Protein AF-A0A848TB35-F1 (afdb_monomer_lite)

pLDDT: mean 91.91, std 8.26, range [58.34, 98.44]

Secondary structure (DSSP, 8-state):
-GGGGSPTT-EEEEEEEETTEEEEEEEEEETTEEEEEEEEE---PPPTT-PPP-----

Structure (mmCIF, N/CA/C/O backbone):
data_AF-A0A848TB35-F1
#
_entry.id   AF-A0A848TB35-F1
#
loop_
_atom_site.group_PDB
_atom_site.id
_atom_site.type_symbol
_atom_site.label_atom_id
_atom_site.label_alt_id
_atom_site.label_comp_id
_atom_site.label_asym_id
_atom_site.label_entity_id
_atom_site.label_seq_id
_atom_site.pdbx_PDB_ins_code
_atom_site.Cartn_x
_atom_site.Cartn_y
_atom_site.Cartn_z
_atom_site.occupancy
_atom_site.B_iso_or_equiv
_atom_site.auth_seq_id
_atom_site.auth_comp_id
_atom_site.auth_asym_id
_atom_site.auth_atom_id
_atom_site.pdbx_PDB_model_num
ATOM 1 N N . THR A 1 1 ? -7.791 -10.700 5.273 1.00 85.00 1 THR A N 1
ATOM 2 C CA . THR A 1 1 ? -6.822 -9.987 4.401 1.00 85.00 1 THR A CA 1
ATOM 3 C C . THR A 1 1 ? -5.841 -9.196 5.262 1.00 85.00 1 THR A C 1
ATOM 5 O O . THR A 1 1 ? -6.100 -9.063 6.452 1.00 85.00 1 THR A O 1
ATOM 8 N N . ILE A 1 2 ? -4.722 -8.673 4.732 1.00 90.38 2 ILE A N 1
ATOM 9 C CA . ILE A 1 2 ? -3.802 -7.830 5.536 1.00 90.38 2 ILE A CA 1
ATOM 10 C C . ILE A 1 2 ? -4.500 -6.568 6.071 1.00 90.38 2 ILE A C 1
ATOM 12 O O . ILE A 1 2 ? -4.234 -6.128 7.184 1.00 90.38 2 ILE A O 1
ATOM 16 N N . THR A 1 3 ? -5.469 -6.032 5.322 1.00 92.75 3 THR A N 1
ATOM 17 C CA . THR A 1 3 ? -6.252 -4.861 5.728 1.00 92.75 3 THR A CA 1
ATOM 18 C C . THR A 1 3 ? -7.171 -5.138 6.916 1.00 92.75 3 THR A C 1
ATOM 20 O O . THR A 1 3 ? -7.442 -4.214 7.677 1.00 92.75 3 THR A O 1
ATOM 23 N N . ASP A 1 4 ? -7.605 -6.386 7.129 1.00 93.25 4 ASP A N 1
ATOM 24 C CA . ASP A 1 4 ? -8.455 -6.791 8.269 1.00 93.25 4 ASP A CA 1
ATOM 25 C C . ASP A 1 4 ? -7.724 -6.809 9.608 1.00 93.25 4 ASP A C 1
ATOM 27 O O . ASP A 1 4 ? -8.360 -6.827 10.655 1.00 93.25 4 ASP A O 1
ATOM 31 N N . GLN A 1 5 ? -6.393 -6.759 9.581 1.00 94.81 5 GLN A N 1
ATOM 32 C CA . GLN A 1 5 ? -5.576 -6.682 10.788 1.00 94.81 5 GLN A CA 1
ATOM 33 C C . GLN A 1 5 ? -5.456 -5.247 11.325 1.00 94.81 5 GLN A C 1
ATOM 35 O O . GLN A 1 5 ? -4.956 -5.041 12.431 1.00 94.81 5 GLN A O 1
ATOM 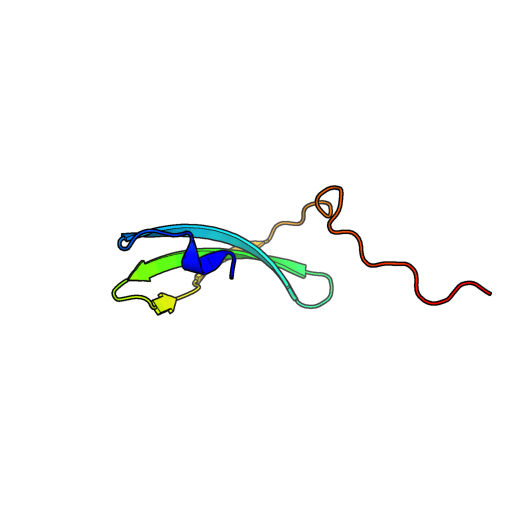40 N N . LEU A 1 6 ? -5.903 -4.241 10.564 1.00 95.69 6 LEU A N 1
ATOM 41 C CA . LEU A 1 6 ? -5.922 -2.859 11.031 1.00 95.69 6 LEU A CA 1
ATOM 42 C C . LEU A 1 6 ? -7.113 -2.630 11.964 1.00 95.69 6 LEU A C 1
ATOM 44 O O . LEU A 1 6 ? -8.256 -2.932 11.623 1.00 95.69 6 LEU A O 1
ATOM 48 N N . LYS A 1 7 ? -6.843 -1.997 13.108 1.00 96.06 7 LYS A N 1
ATOM 49 C CA . LYS A 1 7 ? -7.885 -1.381 13.936 1.00 96.06 7 LYS A CA 1
ATOM 50 C C . LYS A 1 7 ? -8.528 -0.211 13.189 1.00 96.06 7 LYS A C 1
ATOM 52 O O . LYS A 1 7 ? -7.910 0.374 12.296 1.00 96.06 7 LYS A O 1
ATOM 57 N N . ASP A 1 8 ? -9.737 0.154 13.595 1.00 95.62 8 ASP A N 1
ATOM 58 C CA . ASP A 1 8 ? -10.359 1.390 13.127 1.00 95.62 8 ASP A CA 1
ATOM 59 C C . ASP A 1 8 ? -9.529 2.616 13.554 1.00 95.62 8 ASP A C 1
ATOM 61 O O . ASP A 1 8 ? -8.900 2.616 14.616 1.00 95.62 8 ASP A O 1
ATOM 65 N N . GLY A 1 9 ? -9.410 3.602 12.665 1.00 95.06 9 GLY A N 1
ATOM 66 C CA . GLY A 1 9 ? -8.442 4.702 12.761 1.00 95.06 9 GLY A CA 1
ATOM 67 C C . GLY A 1 9 ? -6.988 4.312 12.442 1.00 95.06 9 GLY A C 1
ATOM 68 O O . GLY A 1 9 ? -6.099 5.168 12.421 1.00 95.06 9 GLY A O 1
ATOM 69 N N . GLY A 1 10 ? -6.715 3.029 12.181 1.00 97.00 10 GLY A N 1
ATOM 70 C CA . GLY A 1 10 ? -5.406 2.527 11.775 1.00 97.00 10 GLY A CA 1
ATOM 71 C C . GLY A 1 10 ? -4.994 3.007 10.382 1.00 97.00 10 GLY A C 1
ATOM 72 O O . GLY A 1 10 ? -5.818 3.436 9.575 1.00 97.00 10 GLY A O 1
ATOM 73 N N . ARG A 1 11 ? -3.697 2.913 10.082 1.00 97.31 11 ARG A N 1
ATOM 74 C CA . ARG A 1 11 ? -3.116 3.351 8.804 1.00 97.31 11 ARG A CA 1
ATOM 75 C C . ARG A 1 11 ? -2.163 2.309 8.247 1.00 97.31 11 ARG A C 1
ATOM 77 O O . ARG A 1 11 ? -1.496 1.604 8.998 1.00 97.31 11 ARG A O 1
ATOM 84 N N . ILE A 1 12 ? -2.105 2.243 6.925 1.00 97.56 12 ILE A N 1
ATOM 85 C CA . ILE A 1 12 ? -1.198 1.382 6.167 1.00 97.56 12 ILE A CA 1
ATOM 86 C C . ILE A 1 12 ? -0.665 2.160 4.969 1.00 97.56 12 ILE A C 1
ATOM 88 O O . ILE A 1 12 ? -1.363 2.987 4.375 1.00 97.56 12 ILE A O 1
ATOM 92 N N . VAL A 1 13 ? 0.590 1.892 4.630 1.00 97.31 13 VAL A N 1
ATOM 93 C CA . VAL A 1 13 ? 1.266 2.427 3.452 1.00 97.31 13 VAL A CA 1
ATOM 94 C C . VAL A 1 13 ? 1.794 1.244 2.663 1.00 97.31 13 VAL A C 1
ATOM 96 O O . VAL A 1 13 ? 2.377 0.330 3.244 1.00 97.31 13 VAL A O 1
ATOM 99 N N . ALA A 1 14 ? 1.570 1.247 1.355 1.00 96.19 14 ALA A N 1
ATOM 100 C CA . ALA A 1 14 ? 2.047 0.191 0.475 1.00 96.19 14 ALA A CA 1
ATOM 101 C C . ALA A 1 14 ? 2.440 0.756 -0.890 1.00 96.19 14 ALA A C 1
ATOM 103 O O . ALA A 1 14 ? 1.893 1.767 -1.338 1.00 96.19 14 ALA A O 1
ATOM 104 N N . ILE A 1 15 ? 3.391 0.086 -1.541 1.00 96.06 15 ILE A N 1
ATOM 105 C CA . ILE A 1 15 ? 3.749 0.334 -2.937 1.00 96.06 15 ILE A CA 1
ATOM 106 C C . ILE A 1 15 ? 2.843 -0.527 -3.809 1.00 96.06 15 ILE A C 1
ATOM 108 O O . ILE A 1 15 ? 2.765 -1.741 -3.632 1.00 96.06 15 ILE A O 1
ATOM 112 N N . PHE A 1 16 ? 2.183 0.113 -4.763 1.00 94.75 16 PHE A N 1
ATOM 113 C CA . PHE A 1 16 ? 1.393 -0.529 -5.799 1.00 94.75 16 PHE A CA 1
ATOM 114 C C . PHE A 1 16 ? 2.184 -0.455 -7.100 1.00 94.75 16 PHE A C 1
ATOM 116 O O . PHE A 1 16 ? 2.623 0.625 -7.490 1.00 94.75 16 PHE A O 1
ATOM 123 N N . L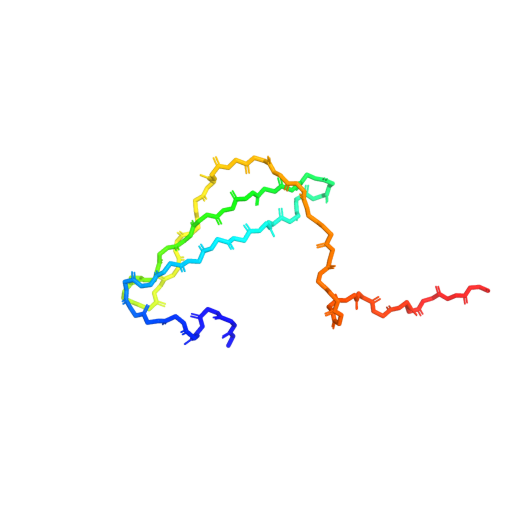EU A 1 17 ? 2.388 -1.593 -7.759 1.00 93.44 17 LEU A N 1
ATOM 124 C CA . LEU A 1 17 ? 2.994 -1.610 -9.087 1.00 93.44 17 LEU A CA 1
ATOM 125 C C . LEU A 1 17 ? 1.922 -1.300 -10.135 1.00 93.44 17 LEU A C 1
ATOM 127 O O . LEU A 1 17 ? 0.970 -2.060 -10.305 1.00 93.44 17 LEU A O 1
ATOM 131 N N . GLU A 1 18 ? 2.096 -0.188 -10.840 1.00 92.81 18 GLU A N 1
ATOM 132 C CA . GLU A 1 18 ? 1.321 0.201 -12.017 1.00 92.81 18 GLU A CA 1
ATOM 133 C C . GLU A 1 18 ? 2.223 0.057 -13.249 1.00 92.81 18 GLU A C 1
ATOM 135 O O . GLU A 1 18 ? 3.005 0.944 -13.600 1.00 92.81 18 GLU A O 1
ATOM 140 N N . GLY A 1 19 ? 2.188 -1.126 -13.867 1.00 89.69 19 GLY A N 1
ATOM 141 C CA . GLY A 1 19 ? 3.187 -1.514 -14.862 1.00 89.69 19 GLY A CA 1
ATOM 142 C C . GLY A 1 19 ? 4.579 -1.589 -14.227 1.00 89.69 19 GLY A C 1
ATOM 143 O O . GLY A 1 19 ? 4.798 -2.372 -13.307 1.00 89.69 19 GLY A O 1
ATOM 144 N N . ALA A 1 20 ? 5.513 -0.768 -14.714 1.00 89.62 20 ALA A N 1
ATOM 145 C CA . ALA A 1 20 ? 6.867 -0.660 -14.162 1.00 89.62 20 ALA A CA 1
ATOM 146 C C . ALA A 1 20 ? 7.016 0.443 -13.093 1.00 89.62 20 ALA A C 1
ATOM 148 O O . ALA A 1 20 ? 8.083 0.566 -12.490 1.00 89.62 20 ALA A O 1
ATOM 149 N N . LEU A 1 21 ? 5.984 1.265 -12.864 1.00 94.94 21 LEU A N 1
ATOM 150 C CA . LEU A 1 21 ? 6.039 2.374 -11.915 1.00 94.94 21 LEU A CA 1
ATOM 151 C C . LEU A 1 21 ? 5.538 1.926 -10.541 1.00 94.94 21 LEU A C 1
ATOM 153 O O . LEU A 1 21 ? 4.407 1.465 -10.395 1.00 94.94 21 LEU A O 1
ATOM 157 N N . GLY A 1 22 ? 6.371 2.099 -9.518 1.00 96.94 22 GLY A N 1
ATOM 158 C CA . GLY A 1 22 ? 5.947 1.929 -8.134 1.00 96.94 22 GLY A CA 1
ATOM 159 C C . GLY A 1 22 ? 5.269 3.193 -7.607 1.00 96.94 22 GLY A C 1
ATOM 160 O O . GLY A 1 22 ? 5.879 4.263 -7.570 1.00 96.94 22 GLY A O 1
ATOM 161 N N . VAL A 1 23 ? 4.016 3.058 -7.181 1.00 98.25 23 VAL A N 1
ATOM 162 C CA . VAL A 1 23 ? 3.176 4.136 -6.653 1.00 98.25 23 VAL A CA 1
ATOM 163 C C . VAL A 1 23 ? 2.901 3.873 -5.176 1.00 98.25 23 VAL A C 1
ATOM 165 O O . VAL A 1 23 ? 2.154 2.960 -4.819 1.00 98.25 23 VAL A O 1
ATOM 168 N N . VAL A 1 24 ? 3.491 4.674 -4.291 1.00 98.25 24 VAL A N 1
ATOM 169 C CA . VAL A 1 24 ? 3.211 4.602 -2.855 1.00 98.25 24 VAL A CA 1
ATOM 170 C C . VAL A 1 24 ? 1.851 5.219 -2.592 1.00 98.25 24 VAL A C 1
ATOM 172 O O . VAL A 1 24 ? 1.595 6.377 -2.935 1.00 98.25 24 VAL A O 1
ATOM 175 N N . ARG A 1 25 ? 0.985 4.453 -1.931 1.00 98.44 25 ARG A N 1
ATOM 176 C CA . ARG A 1 25 ? -0.315 4.926 -1.468 1.00 98.44 25 ARG A CA 1
ATOM 177 C C . ARG A 1 25 ? -0.435 4.758 0.036 1.00 98.44 25 ARG A C 1
ATOM 179 O O . ARG A 1 25 ? 0.013 3.763 0.604 1.00 98.44 25 ARG A O 1
ATOM 186 N N . VAL A 1 26 ? -1.082 5.727 0.668 1.00 98.06 26 VAL A N 1
ATOM 187 C CA . VAL A 1 26 ? -1.467 5.681 2.081 1.00 98.06 26 VAL A CA 1
ATOM 188 C C . VAL A 1 26 ? -2.974 5.490 2.186 1.00 98.06 26 VAL A C 1
ATOM 190 O O . VAL A 1 26 ? -3.733 6.057 1.398 1.00 98.06 26 VAL A O 1
ATOM 193 N N . SER A 1 27 ? -3.411 4.696 3.159 1.00 97.62 27 SER A N 1
ATOM 194 C CA . SER A 1 27 ? -4.821 4.551 3.511 1.00 97.62 27 SER A CA 1
ATOM 195 C C . SER A 1 27 ? -5.013 4.587 5.016 1.00 97.62 27 SER A C 1
ATOM 197 O O . SER A 1 27 ? -4.161 4.141 5.787 1.00 97.62 27 SER A O 1
ATOM 199 N N . TYR A 1 28 ? -6.187 5.067 5.402 1.00 96.62 28 TYR A N 1
ATOM 200 C CA . TYR A 1 28 ? -6.734 4.981 6.747 1.00 96.62 28 TYR A CA 1
ATOM 201 C C . TYR A 1 28 ? -7.897 3.995 6.725 1.00 96.62 28 TYR A C 1
ATOM 203 O O . TYR A 1 28 ? -8.613 3.933 5.721 1.00 96.62 28 TY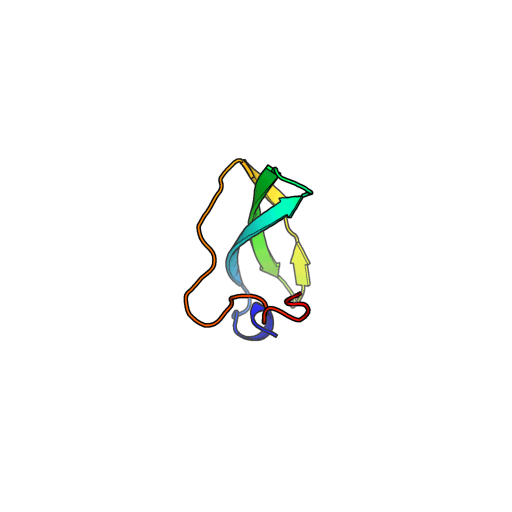R A O 1
ATOM 211 N N . ARG A 1 29 ? -8.066 3.233 7.806 1.00 95.81 29 ARG A N 1
ATOM 212 C CA . ARG A 1 29 ? -9.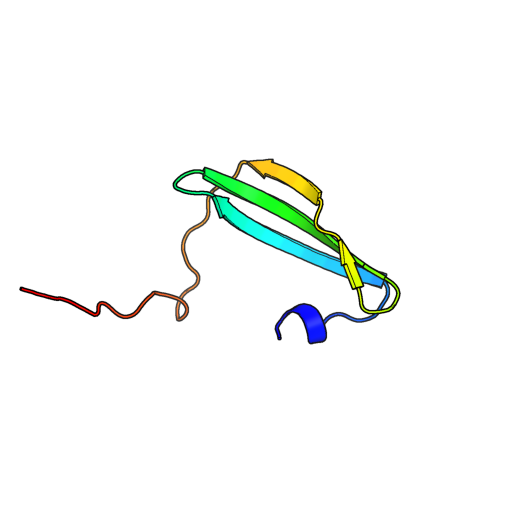267 2.431 8.031 1.00 95.81 29 ARG A CA 1
ATOM 213 C C . ARG A 1 29 ? -10.264 3.282 8.803 1.00 95.81 29 ARG A C 1
A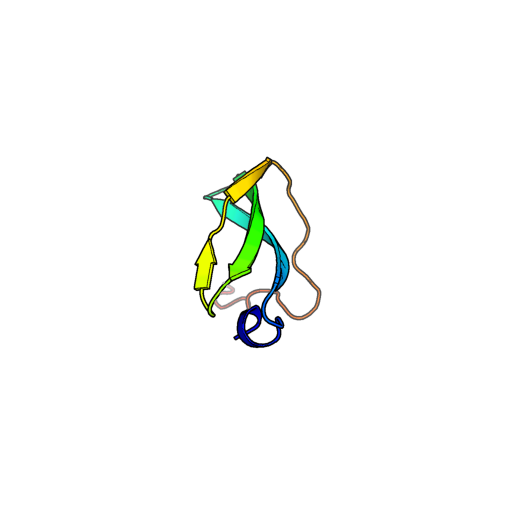TOM 215 O O . ARG A 1 29 ? -9.968 3.659 9.932 1.00 95.81 29 ARG A O 1
ATOM 222 N N . ILE A 1 30 ? -11.377 3.628 8.169 1.00 95.06 30 ILE A N 1
ATOM 223 C CA . ILE A 1 30 ? -12.448 4.436 8.765 1.00 95.06 30 ILE A CA 1
ATOM 224 C C . ILE A 1 30 ? -13.753 3.705 8.489 1.00 95.06 30 ILE A C 1
ATOM 226 O O . ILE A 1 30 ? -14.043 3.397 7.332 1.00 95.06 30 ILE A O 1
ATOM 230 N N . ASP A 1 31 ? -14.495 3.373 9.543 1.00 93.81 31 ASP A N 1
ATOM 231 C CA . ASP A 1 31 ? -15.757 2.630 9.471 1.00 93.81 31 ASP A CA 1
ATOM 232 C C . ASP A 1 31 ? -15.624 1.323 8.668 1.00 93.81 31 ASP A C 1
ATOM 234 O O . ASP A 1 31 ? -16.475 0.943 7.863 1.00 93.81 31 ASP A O 1
ATOM 238 N N . GLY A 1 32 ? -14.490 0.636 8.846 1.00 91.25 32 GLY A N 1
ATOM 239 C CA . GLY A 1 32 ? -14.179 -0.612 8.143 1.00 91.25 32 GLY A CA 1
ATOM 240 C C . GLY A 1 32 ? -13.815 -0.462 6.662 1.00 91.25 32 GLY A C 1
ATOM 241 O O . GLY A 1 32 ? -13.516 -1.466 6.016 1.00 91.25 32 GLY A O 1
ATOM 242 N N . GLN A 1 33 ? -13.782 0.758 6.128 1.00 94.06 33 GLN A N 1
ATOM 243 C CA . GLN A 1 33 ? -13.435 1.033 4.738 1.00 94.06 33 GLN A CA 1
ATOM 244 C C . GLN A 1 33 ? -12.003 1.544 4.603 1.00 94.06 33 GLN A C 1
ATOM 246 O O . GLN A 1 33 ? -11.456 2.190 5.495 1.00 94.06 33 GLN A O 1
ATOM 251 N N . MET A 1 34 ? -11.405 1.267 3.446 1.00 95.50 34 MET A N 1
ATOM 252 C CA . MET A 1 34 ? -10.066 1.721 3.080 1.00 95.50 34 MET A CA 1
ATOM 253 C C . MET A 1 34 ? -10.171 2.677 1.898 1.00 95.50 34 MET A C 1
ATOM 255 O O . MET A 1 34 ? -10.696 2.309 0.850 1.00 95.50 34 MET A O 1
ATOM 259 N N . THR A 1 35 ? -9.636 3.888 2.043 1.00 94.62 35 THR A N 1
ATOM 260 C CA . THR A 1 35 ? -9.513 4.847 0.937 1.00 94.62 35 THR A CA 1
ATOM 261 C C . THR A 1 35 ? -8.042 5.129 0.672 1.00 94.62 35 THR A C 1
ATOM 263 O O . THR A 1 35 ? -7.377 5.817 1.447 1.00 94.62 35 THR A O 1
ATOM 266 N N . TRP A 1 36 ? -7.546 4.615 -0.451 1.00 96.56 36 TRP A N 1
ATOM 267 C CA . TRP A 1 36 ? -6.157 4.775 -0.866 1.00 96.56 36 TRP A CA 1
ATOM 268 C C . TRP A 1 36 ? -5.930 6.108 -1.566 1.00 96.56 36 TRP A C 1
ATOM 270 O O . TRP A 1 36 ? -6.654 6.468 -2.493 1.00 96.56 36 TRP A O 1
ATOM 280 N N . ARG A 1 37 ? -4.884 6.821 -1.152 1.00 97.44 37 ARG A N 1
ATOM 281 C CA . ARG A 1 37 ? -4.466 8.091 -1.752 1.00 97.44 37 ARG A CA 1
ATOM 282 C C . ARG A 1 37 ? -3.018 8.007 -2.195 1.00 97.44 37 ARG A C 1
ATOM 284 O O . ARG A 1 37 ? -2.193 7.440 -1.481 1.00 97.44 37 ARG A O 1
ATOM 291 N N . PHE A 1 38 ? -2.726 8.585 -3.356 1.00 97.88 38 PHE A N 1
ATOM 292 C CA . PHE A 1 38 ? -1.360 8.770 -3.836 1.00 97.88 38 PHE A CA 1
ATOM 293 C C . PHE A 1 38 ? -0.531 9.546 -2.805 1.00 97.88 38 PHE A C 1
ATOM 295 O O . PHE A 1 38 ? -0.997 10.558 -2.282 1.00 97.88 38 PHE A O 1
ATOM 302 N N . ALA A 1 39 ? 0.684 9.073 -2.530 1.00 98.12 39 ALA A N 1
ATOM 303 C CA . ALA A 1 39 ? 1.657 9.774 -1.701 1.00 98.12 39 ALA A CA 1
ATOM 304 C C . ALA A 1 39 ? 2.853 10.246 -2.542 1.00 98.12 39 ALA A C 1
ATOM 306 O O . ALA A 1 39 ? 3.111 11.443 -2.618 1.00 98.12 39 ALA A O 1
ATOM 307 N N . PHE A 1 40 ? 3.5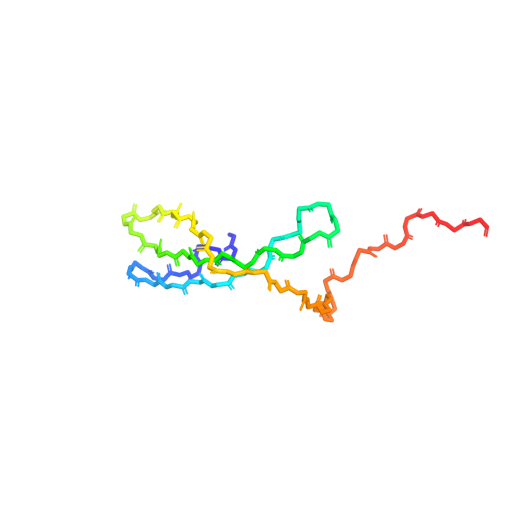71 9.313 -3.172 1.00 98.19 40 PHE A N 1
ATOM 308 C CA . PHE A 1 40 ? 4.727 9.576 -4.039 1.00 98.19 40 PHE A CA 1
ATOM 309 C C . PHE A 1 40 ? 5.078 8.326 -4.865 1.00 98.19 40 PHE A C 1
ATOM 311 O O . PHE A 1 40 ? 4.529 7.251 -4.634 1.00 98.19 40 PHE A O 1
ATOM 318 N N . ASN A 1 41 ? 6.009 8.445 -5.815 1.00 98.00 41 ASN A N 1
ATOM 319 C CA . ASN A 1 41 ? 6.522 7.298 -6.571 1.00 98.00 41 ASN A CA 1
ATOM 320 C C . ASN A 1 41 ? 7.760 6.708 -5.886 1.00 98.00 41 ASN A C 1
ATOM 322 O O . ASN A 1 41 ? 8.693 7.446 -5.570 1.00 98.00 41 ASN A O 1
ATOM 326 N N . ALA A 1 42 ? 7.785 5.391 -5.684 1.00 97.31 42 ALA A N 1
ATOM 327 C CA . ALA A 1 42 ? 8.956 4.663 -5.197 1.00 97.31 42 ALA A CA 1
ATOM 328 C C . ALA A 1 42 ? 8.885 3.178 -5.562 1.00 97.31 42 ALA A C 1
ATOM 330 O O . ALA A 1 42 ? 7.808 2.586 -5.582 1.00 97.31 42 ALA A O 1
ATOM 331 N N . GLY A 1 43 ? 10.050 2.575 -5.801 1.00 94.62 43 GLY A N 1
ATOM 332 C CA . GLY A 1 43 ? 10.211 1.128 -5.938 1.00 94.62 43 GLY A CA 1
ATOM 333 C C . GLY A 1 43 ? 10.746 0.496 -4.653 1.00 94.62 43 GLY A C 1
ATOM 334 O O . GLY A 1 43 ? 11.430 1.150 -3.868 1.00 94.62 43 GLY A O 1
ATOM 335 N N . ALA A 1 44 ? 10.456 -0.787 -4.459 1.00 92.31 44 ALA A N 1
ATOM 336 C CA . ALA A 1 44 ? 11.042 -1.612 -3.410 1.00 92.31 44 ALA A CA 1
ATOM 337 C C . ALA A 1 44 ? 11.225 -3.047 -3.927 1.00 92.31 44 ALA A C 1
ATOM 339 O O . ALA A 1 44 ? 10.478 -3.466 -4.817 1.00 92.31 44 ALA A O 1
ATOM 340 N N . PRO A 1 45 ? 12.199 -3.805 -3.395 1.00 91.19 45 PRO A N 1
ATOM 341 C CA . PRO A 1 45 ? 12.293 -5.231 -3.674 1.00 91.19 45 PRO A CA 1
ATOM 342 C C . PRO A 1 45 ? 11.058 -5.972 -3.147 1.00 91.19 45 PRO A C 1
ATOM 344 O O . PRO A 1 45 ? 10.394 -5.527 -2.207 1.00 91.19 45 PRO A O 1
ATOM 347 N N . VAL A 1 46 ? 10.774 -7.132 -3.739 1.00 88.88 46 VAL A N 1
ATOM 348 C CA . VAL A 1 46 ? 9.766 -8.054 -3.205 1.00 88.88 46 VAL A CA 1
ATOM 349 C C . VAL A 1 46 ? 10.247 -8.581 -1.853 1.00 88.88 46 VAL A C 1
ATOM 351 O O . VAL A 1 46 ? 11.430 -8.875 -1.681 1.00 88.88 46 VAL A O 1
ATOM 354 N N . LEU A 1 47 ? 9.334 -8.673 -0.884 1.00 87.75 47 LEU A N 1
ATOM 355 C CA . LEU A 1 47 ? 9.638 -9.248 0.423 1.00 87.75 47 LEU A CA 1
ATOM 356 C C . LEU A 1 47 ? 9.999 -10.726 0.280 1.00 87.75 47 LEU A C 1
ATOM 358 O O . LEU A 1 47 ? 9.342 -11.460 -0.458 1.00 87.75 47 LEU A O 1
ATOM 362 N N . SER A 1 48 ? 10.995 -11.167 1.042 1.00 91.50 48 SER A N 1
ATOM 363 C CA . SER A 1 48 ? 11.374 -12.576 1.093 1.00 91.50 48 SER A CA 1
ATOM 364 C C . SER A 1 48 ? 10.180 -13.453 1.479 1.00 91.50 48 SER A C 1
ATOM 366 O O . SER A 1 48 ? 9.496 -13.175 2.466 1.00 91.50 48 SER A O 1
ATOM 368 N N . GLY A 1 49 ? 9.925 -14.501 0.697 1.00 91.06 49 GLY A N 1
ATOM 369 C CA . GLY A 1 49 ? 8.773 -15.397 0.841 1.00 91.06 49 GLY A CA 1
ATOM 370 C C . GLY A 1 49 ? 7.501 -14.938 0.118 1.00 91.06 49 GLY A C 1
ATOM 371 O O . GLY A 1 49 ? 6.502 -15.655 0.151 1.00 91.06 49 GLY A O 1
ATOM 372 N N . PHE A 1 50 ? 7.517 -13.771 -0.532 1.00 86.50 50 PHE A N 1
ATOM 373 C CA . PHE A 1 50 ? 6.420 -13.253 -1.362 1.00 86.50 50 PHE A CA 1
ATOM 374 C C . PHE A 1 50 ? 6.780 -13.222 -2.855 1.00 86.50 50 PHE A C 1
ATOM 376 O O . PHE A 1 50 ? 6.081 -12.599 -3.656 1.00 86.50 50 PHE A O 1
ATOM 383 N N . GLU A 1 51 ? 7.873 -13.876 -3.249 1.00 90.44 51 GLU A N 1
ATOM 384 C CA . GLU A 1 51 ? 8.255 -14.015 -4.646 1.00 90.44 51 GLU A CA 1
ATOM 385 C C . GLU A 1 51 ? 7.234 -14.876 -5.404 1.00 90.44 51 GLU A C 1
ATOM 387 O O . GLU A 1 51 ? 6.758 -15.903 -4.916 1.00 90.44 51 GLU A O 1
ATOM 392 N N . ALA A 1 52 ? 6.911 -14.485 -6.638 1.00 84.69 52 ALA A N 1
ATOM 393 C CA . ALA A 1 52 ? 6.101 -15.326 -7.507 1.00 84.69 52 ALA A CA 1
ATOM 394 C C . ALA A 1 52 ? 6.859 -16.624 -7.828 1.00 84.69 52 ALA A C 1
ATOM 396 O O . ALA A 1 52 ? 8.018 -16.590 -8.250 1.00 84.69 52 ALA A O 1
ATOM 397 N N . SER A 1 53 ? 6.201 -17.776 -7.668 1.00 82.94 53 SER A N 1
ATOM 398 C CA . SER A 1 53 ? 6.776 -19.055 -8.084 1.00 82.94 53 SER A CA 1
ATOM 399 C C . SER A 1 53 ? 7.026 -19.041 -9.593 1.00 82.94 53 SER A C 1
ATOM 401 O O . SER A 1 53 ? 6.138 -18.711 -10.381 1.00 82.94 53 SER A O 1
ATOM 403 N N . ARG A 1 54 ? 8.241 -19.402 -10.013 1.00 79.94 54 ARG A N 1
ATOM 404 C CA . ARG A 1 54 ? 8.603 -19.465 -11.433 1.00 79.94 54 ARG A CA 1
ATOM 405 C C . ARG A 1 54 ? 7.834 -20.612 -12.100 1.00 79.94 54 ARG A C 1
ATOM 407 O O . ARG A 1 54 ? 8.212 -21.767 -11.956 1.00 79.94 54 ARG A O 1
ATOM 414 N N . ALA A 1 55 ? 6.752 -20.288 -12.807 1.00 74.31 55 ALA A N 1
ATOM 415 C CA . ALA A 1 55 ? 5.830 -21.282 -13.365 1.00 74.31 55 ALA A CA 1
ATOM 416 C C . ALA A 1 55 ? 6.249 -21.849 -14.735 1.00 74.31 55 ALA A C 1
ATOM 418 O O . ALA A 1 55 ? 5.709 -22.866 -15.155 1.00 74.31 55 ALA A O 1
ATOM 419 N N . PHE A 1 56 ? 7.218 -21.235 -15.422 1.00 72.38 56 PHE A N 1
ATOM 420 C CA . PHE A 1 56 ? 7.720 -21.732 -16.705 1.00 72.38 56 PHE A CA 1
ATOM 421 C C . PHE A 1 56 ? 9.244 -21.589 -16.773 1.00 72.38 56 PHE A C 1
ATOM 423 O O . PHE A 1 56 ? 9.796 -20.487 -16.680 1.00 72.38 56 PHE A O 1
ATOM 430 N N . VAL A 1 57 ? 9.922 -22.727 -16.908 1.00 60.78 57 VAL A N 1
ATOM 431 C CA . VAL A 1 57 ? 11.346 -22.836 -17.236 1.00 60.78 57 VAL A CA 1
ATOM 432 C C . VAL A 1 57 ? 11.418 -23.707 -18.492 1.00 60.78 57 VAL A C 1
ATOM 434 O O . VAL A 1 57 ? 10.767 -24.750 -18.529 1.00 60.78 57 VAL A O 1
ATOM 437 N N . LEU A 1 58 ? 12.116 -23.218 -19.519 1.00 58.34 58 LEU A N 1
ATOM 438 C CA . LEU A 1 58 ? 12.467 -23.954 -20.740 1.00 58.34 58 LEU A CA 1
ATOM 439 C C . LEU A 1 58 ? 13.669 -24.864 -20.478 1.00 58.34 58 LEU A C 1
ATOM 441 O O . LEU A 1 58 ? 14.540 -24.433 -19.685 1.00 58.34 58 LEU A O 1
#

Foldseek 3Di:
DVLVPADQQGKDWDWDDPPPWTWIWIWGQHPNDTDTDTDDTDDDDDDPPRDDDPPDDD

Radius of gyration: 14.45 Å; chains: 1; bounding box: 28×34×35 Å

Sequence (58 aa):
TITDQLKDGGRIVAIFLEGALGVVRVSYRIDGQMTWRFAFNAGAPVLSGFEASRAFVL